Protein AF-A0AA34TGU7-F1 (afdb_monomer_lite)

Organism: Lactococcus lactis subsp. cremoris (NCBI:txid1359)

Radius of gyration: 16.13 Å; chains: 1; bounding box: 35×38×51 Å

Foldseek 3Di:
DDKAAPVDPDDDPNVVVLCVLQPDPDPQKEKEWEMEDCDDDQWDADSNHTYHYDYQPVPQLCSQVVSVVVLLVVLVVCCVVVVFAAKEWEKAADPPLVPVVVVVVVCVVSNYHYHYHCVNVVSVVQVPDPDDPPPVPVVPDPSPDPDHIIGMMIGGDDDPD

pLDDT: mean 70.13, std 19.17, range [27.17, 90.5]

Structure (mmCIF, N/CA/C/O backbone):
data_AF-A0AA34TGU7-F1
#
_entry.id   AF-A0AA34TGU7-F1
#
loop_
_atom_site.group_PDB
_atom_site.id
_atom_site.type_symbol
_atom_site.label_atom_id
_atom_site.label_alt_id
_atom_site.label_comp_id
_atom_site.label_asym_id
_atom_site.label_entity_id
_atom_site.label_seq_id
_atom_site.pdbx_PDB_ins_code
_atom_site.Cartn_x
_atom_site.Cartn_y
_atom_site.Cartn_z
_atom_site.occupancy
_atom_site.B_iso_or_equiv
_atom_site.auth_seq_id
_atom_site.auth_comp_id
_atom_site.auth_asym_id
_atom_site.auth_atom_id
_atom_site.pdbx_PDB_model_num
ATOM 1 N N . MET A 1 1 ? 19.648 8.569 -7.836 1.00 39.81 1 MET A N 1
ATOM 2 C CA . MET A 1 1 ? 18.562 8.729 -6.844 1.00 39.81 1 MET A CA 1
ATOM 3 C C . MET A 1 1 ? 17.217 8.650 -7.557 1.00 39.81 1 MET A C 1
ATOM 5 O O . MET A 1 1 ? 16.652 9.677 -7.905 1.00 39.81 1 MET A O 1
ATOM 9 N N . VAL A 1 2 ? 16.728 7.439 -7.833 1.00 49.81 2 VAL A N 1
ATOM 10 C CA . VAL A 1 2 ? 15.353 7.239 -8.317 1.00 49.81 2 VAL A CA 1
ATOM 11 C C . VAL A 1 2 ? 14.580 6.663 -7.140 1.00 49.81 2 VAL A C 1
ATOM 13 O O . VAL A 1 2 ? 14.991 5.656 -6.566 1.00 49.81 2 VAL A O 1
ATOM 16 N N . GLN A 1 3 ? 13.552 7.386 -6.726 1.00 56.09 3 GLN A N 1
ATOM 17 C CA . GLN A 1 3 ? 12.621 7.012 -5.674 1.00 56.09 3 GLN A CA 1
ATOM 18 C C . GLN A 1 3 ? 11.257 7.106 -6.332 1.00 56.09 3 GLN A C 1
ATOM 20 O O . GLN A 1 3 ? 10.960 8.156 -6.902 1.00 56.09 3 GLN A O 1
ATOM 25 N N . ASN A 1 4 ? 10.497 6.017 -6.292 1.00 65.94 4 ASN A N 1
ATOM 26 C CA . ASN A 1 4 ? 9.155 5.983 -6.863 1.00 65.94 4 ASN A CA 1
ATOM 27 C C . ASN A 1 4 ? 8.153 5.981 -5.708 1.00 65.94 4 ASN A C 1
ATOM 29 O O . ASN A 1 4 ? 8.291 5.173 -4.785 1.00 65.94 4 ASN A O 1
ATOM 33 N N . GLY A 1 5 ? 7.196 6.904 -5.727 1.00 71.94 5 GLY A N 1
ATOM 34 C CA . GLY A 1 5 ? 6.335 7.222 -4.586 1.00 71.94 5 GLY A CA 1
ATOM 35 C C . GLY A 1 5 ? 6.094 8.726 -4.458 1.00 71.94 5 GLY A C 1
ATOM 36 O O . GLY A 1 5 ? 5.955 9.412 -5.467 1.00 71.94 5 GLY A O 1
ATOM 37 N N . ILE A 1 6 ? 6.047 9.236 -3.226 1.00 72.31 6 ILE A N 1
ATOM 38 C CA . ILE A 1 6 ? 5.955 10.677 -2.938 1.00 72.31 6 ILE A CA 1
ATOM 39 C C . ILE A 1 6 ? 7.240 11.145 -2.231 1.00 72.31 6 ILE A C 1
ATOM 41 O O . ILE A 1 6 ? 7.737 10.395 -1.395 1.00 72.31 6 ILE A O 1
ATOM 45 N N . PRO A 1 7 ? 7.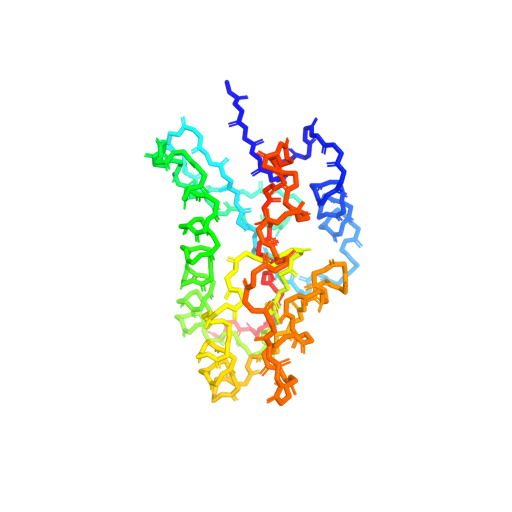824 12.319 -2.543 1.00 77.56 7 PRO A N 1
ATOM 46 C CA . PRO A 1 7 ? 7.348 13.341 -3.478 1.00 77.56 7 PRO A CA 1
ATOM 47 C C . PRO A 1 7 ? 7.344 12.878 -4.940 1.00 77.56 7 PRO A C 1
ATOM 49 O O . PRO A 1 7 ? 8.317 12.274 -5.398 1.00 77.56 7 PRO A O 1
ATOM 52 N N . ALA A 1 8 ? 6.259 13.170 -5.663 1.00 76.19 8 ALA A N 1
ATOM 53 C CA . ALA A 1 8 ? 6.089 12.724 -7.047 1.00 76.19 8 ALA A CA 1
ATOM 54 C C . ALA A 1 8 ? 7.188 13.285 -7.963 1.00 76.19 8 ALA A C 1
ATOM 56 O O . ALA A 1 8 ? 7.391 14.499 -8.044 1.00 76.19 8 ALA A O 1
ATOM 57 N N . LYS A 1 9 ? 7.881 12.397 -8.681 1.00 72.25 9 LYS A N 1
ATOM 58 C CA . LYS A 1 9 ? 8.915 12.769 -9.667 1.00 72.25 9 LYS A CA 1
ATOM 59 C C . LYS A 1 9 ? 8.469 12.465 -11.086 1.00 72.25 9 LYS A C 1
ATOM 61 O O . LYS A 1 9 ? 8.922 13.115 -12.026 1.00 72.25 9 LYS A O 1
ATOM 66 N N . TYR A 1 10 ? 7.565 11.503 -11.223 1.00 61.84 10 TYR A N 1
ATOM 67 C CA . TYR A 1 10 ? 6.985 11.085 -12.482 1.00 61.84 10 TYR A CA 1
ATOM 68 C C . TYR A 1 10 ? 5.454 11.190 -12.390 1.00 61.84 10 TYR A C 1
ATOM 70 O O . TYR A 1 10 ? 4.864 11.193 -11.311 1.00 61.84 10 TYR A O 1
ATOM 78 N N . GLY A 1 11 ? 4.789 11.385 -13.530 1.00 67.31 11 GLY A N 1
ATOM 79 C CA . GLY A 1 11 ? 3.329 11.515 -13.583 1.00 67.31 11 GLY A CA 1
ATOM 80 C C . GLY A 1 11 ? 2.586 10.223 -13.203 1.00 67.31 11 GLY A C 1
ATOM 81 O O . GLY A 1 11 ? 3.181 9.206 -12.853 1.00 67.31 11 GLY A O 1
ATOM 82 N N . GLY A 1 12 ? 1.257 10.230 -13.321 1.00 75.44 12 GLY A N 1
ATOM 83 C CA . GLY A 1 12 ? 0.424 9.046 -13.070 1.00 75.44 12 GLY A CA 1
ATOM 84 C C . GLY A 1 12 ? 0.052 8.881 -11.594 1.00 75.44 12 GLY A C 1
ATOM 85 O O . GLY A 1 12 ? -0.407 9.832 -10.959 1.00 75.44 12 GLY A O 1
ATOM 86 N N . PHE A 1 13 ? 0.222 7.673 -11.044 1.00 75.69 13 PHE A N 1
ATOM 87 C CA . PHE A 1 13 ? -0.197 7.353 -9.672 1.00 75.69 13 PHE A CA 1
ATOM 88 C C . PHE A 1 13 ? 0.556 8.136 -8.593 1.00 75.69 13 PHE A C 1
ATOM 90 O O . PHE A 1 13 ? -0.041 8.457 -7.567 1.00 75.69 13 PHE A O 1
ATOM 97 N N . GLU A 1 14 ? 1.823 8.491 -8.821 1.00 79.06 14 GLU A N 1
ATOM 98 C CA . GLU A 1 14 ? 2.593 9.313 -7.878 1.00 79.06 14 GLU A CA 1
ATOM 99 C C . GLU A 1 14 ? 1.937 10.682 -7.688 1.00 79.06 14 GLU A C 1
ATOM 101 O O . GLU A 1 14 ? 1.704 11.105 -6.562 1.00 79.06 14 GLU A O 1
ATOM 106 N N . THR A 1 15 ? 1.544 11.346 -8.783 1.00 82.44 15 THR A N 1
ATOM 107 C CA . THR A 1 15 ? 0.846 12.640 -8.723 1.00 82.44 15 THR A CA 1
ATOM 108 C C . THR A 1 15 ? -0.522 12.527 -8.055 1.00 82.44 15 THR A C 1
ATOM 110 O O . THR A 1 15 ? -0.937 13.440 -7.342 1.00 82.44 15 THR A O 1
ATOM 113 N N . PHE A 1 16 ? -1.235 11.419 -8.276 1.00 82.62 16 PHE A N 1
ATOM 114 C CA . PHE A 1 16 ? -2.504 11.168 -7.597 1.00 82.62 16 PHE A CA 1
ATOM 115 C C . PHE A 1 16 ? -2.307 11.082 -6.079 1.00 82.62 16 PHE A C 1
ATOM 117 O O . PHE A 1 16 ? -3.006 11.774 -5.342 1.00 82.62 16 PHE A O 1
ATOM 124 N N . VAL A 1 17 ? -1.336 10.290 -5.615 1.00 84.06 17 VAL A N 1
ATOM 125 C CA . VAL A 1 17 ? -1.062 10.146 -4.178 1.00 84.06 17 VAL A CA 1
ATOM 126 C C . VAL A 1 17 ? -0.496 11.425 -3.575 1.00 84.06 17 VAL A C 1
ATOM 128 O O . VAL A 1 17 ? -0.929 11.797 -2.492 1.00 84.06 17 VAL A O 1
ATOM 131 N N . GLU A 1 18 ? 0.374 12.142 -4.286 1.00 85.06 18 GLU A N 1
ATOM 132 C CA . GLU A 1 18 ? 0.885 13.454 -3.872 1.00 85.06 18 GLU A CA 1
ATOM 133 C C . GLU A 1 18 ? -0.259 14.431 -3.589 1.00 85.06 18 GLU A C 1
ATOM 135 O O . GLU A 1 18 ? -0.328 15.026 -2.51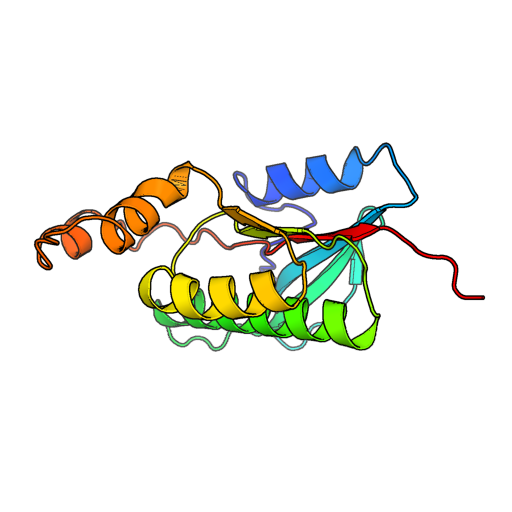7 1.00 85.06 18 GLU A O 1
ATOM 140 N N . LYS A 1 19 ? -1.203 14.566 -4.528 1.00 87.25 19 LYS A N 1
ATOM 141 C CA . LYS A 1 19 ? -2.361 15.450 -4.355 1.00 87.25 19 LYS A CA 1
ATOM 142 C C . LYS A 1 19 ? -3.307 14.944 -3.270 1.00 87.25 19 LYS A C 1
ATOM 144 O O . LYS A 1 19 ? -3.871 15.751 -2.536 1.00 87.25 19 LYS A O 1
ATOM 149 N N . LEU A 1 20 ? -3.492 13.630 -3.163 1.00 84.62 20 LEU A N 1
ATOM 150 C CA . LEU A 1 20 ? -4.370 13.032 -2.163 1.00 84.62 20 LEU A CA 1
ATOM 151 C C . LEU A 1 20 ? -3.865 13.270 -0.734 1.00 84.62 20 LEU A C 1
ATOM 153 O O . LEU A 1 20 ? -4.674 13.554 0.149 1.00 84.62 20 LEU A O 1
ATOM 157 N N . THR A 1 21 ? -2.551 13.180 -0.511 1.00 86.25 21 THR A N 1
ATOM 158 C CA . THR A 1 21 ? -1.940 13.476 0.790 1.00 86.25 21 THR A CA 1
ATOM 159 C C . THR A 1 21 ? -1.868 14.983 1.040 1.00 86.25 21 THR A C 1
ATOM 161 O O . THR A 1 21 ? -2.265 15.432 2.110 1.00 86.25 21 THR A O 1
ATOM 164 N N . ALA A 1 22 ? -1.478 15.791 0.047 1.00 87.00 22 ALA A N 1
ATOM 165 C CA . ALA A 1 22 ? -1.373 17.249 0.187 1.00 87.00 22 ALA A CA 1
ATOM 166 C C . ALA A 1 22 ? -2.717 17.940 0.477 1.00 87.00 22 ALA A C 1
ATOM 168 O O . ALA A 1 22 ? -2.774 18.910 1.230 1.00 87.00 22 ALA A O 1
ATOM 169 N N . HIS A 1 23 ? -3.811 17.450 -0.112 1.00 86.12 23 HIS A N 1
ATOM 170 C CA . HIS A 1 23 ? -5.151 18.018 0.058 1.00 86.12 23 HIS A CA 1
ATOM 171 C C . HIS A 1 23 ? -5.989 17.280 1.111 1.00 86.12 23 HIS A C 1
ATOM 173 O O . HIS A 1 23 ? -7.223 17.320 1.079 1.00 86.12 23 HIS A O 1
ATOM 179 N N . GLN A 1 24 ? -5.344 16.604 2.065 1.00 80.25 24 GLN A N 1
ATOM 180 C CA . GLN A 1 24 ? -6.033 15.965 3.176 1.00 80.25 24 GLN A CA 1
ATOM 181 C C . GLN A 1 24 ? -6.768 17.006 4.040 1.00 80.25 24 GLN A C 1
ATOM 183 O O . GLN A 1 24 ? -6.169 17.744 4.818 1.00 80.25 24 GLN A O 1
ATOM 188 N N . SER A 1 25 ? -8.099 17.024 3.960 1.00 77.69 25 SER A N 1
ATOM 189 C CA . SER A 1 25 ? -8.934 17.928 4.762 1.00 77.69 25 SER A CA 1
ATOM 190 C C . SER A 1 25 ? -9.122 17.448 6.206 1.00 77.69 25 SER A C 1
ATOM 192 O O . SER A 1 25 ? -9.205 18.252 7.133 1.00 77.69 25 SER A O 1
ATOM 194 N N . ASN A 1 26 ? -9.175 16.130 6.419 1.00 79.25 26 ASN A N 1
ATOM 195 C CA . ASN A 1 26 ? -9.427 15.534 7.729 1.00 79.25 26 ASN A CA 1
ATOM 196 C C . ASN A 1 26 ? -8.126 15.087 8.410 1.00 79.25 26 ASN A C 1
ATOM 198 O O . ASN A 1 26 ? -7.616 14.009 8.112 1.00 79.25 26 ASN A O 1
ATOM 202 N N . LYS A 1 27 ? -7.639 15.866 9.383 1.00 78.50 27 LYS A N 1
ATOM 203 C CA . LYS A 1 27 ? -6.400 15.598 10.148 1.00 78.50 27 LYS A CA 1
ATOM 204 C C . LYS A 1 27 ? -6.472 14.400 11.108 1.00 78.50 27 LYS A C 1
ATOM 206 O O . LYS A 1 27 ? -5.457 14.009 11.682 1.00 78.50 27 LYS A O 1
ATOM 211 N N . ASN A 1 28 ? -7.653 13.809 11.294 1.00 78.69 28 ASN A N 1
ATOM 212 C CA . ASN A 1 28 ? -7.813 12.578 12.074 1.00 78.69 28 ASN A CA 1
ATOM 213 C C . ASN A 1 28 ? -7.480 11.329 11.254 1.00 78.69 28 ASN A C 1
ATOM 215 O O . ASN A 1 28 ? -7.423 10.233 11.806 1.00 78.69 28 ASN A O 1
ATOM 219 N N . LEU A 1 29 ? -7.279 11.475 9.945 1.00 78.38 29 LEU A N 1
ATOM 220 C CA . LEU A 1 29 ? -6.798 10.398 9.099 1.00 78.38 29 LEU A CA 1
ATOM 221 C C . LEU A 1 29 ? -5.274 10.390 9.089 1.00 78.38 29 LEU A C 1
ATOM 223 O O . LEU A 1 29 ? -4.630 11.435 9.159 1.00 78.38 29 LEU A O 1
ATOM 227 N N . LYS A 1 30 ? -4.700 9.201 8.972 1.00 84.56 30 LYS A N 1
ATOM 228 C CA . LYS A 1 30 ? -3.278 9.034 8.696 1.00 84.56 30 LYS A CA 1
ATOM 229 C C . LYS A 1 30 ? -3.125 8.195 7.439 1.00 84.56 30 LYS A C 1
ATOM 231 O O . LYS A 1 30 ? -3.800 7.169 7.306 1.00 84.56 30 LYS A O 1
ATOM 236 N N . TYR A 1 31 ? -2.279 8.662 6.526 1.00 86.88 31 TYR A N 1
ATOM 237 C CA . TYR A 1 31 ? -1.905 7.923 5.329 1.00 86.88 31 TYR A CA 1
ATOM 238 C C . TYR A 1 31 ? -0.552 7.254 5.530 1.00 86.88 31 TYR A C 1
ATOM 240 O O . TYR A 1 31 ? 0.386 7.890 6.006 1.00 86.88 31 TYR A O 1
ATOM 248 N N . HIS A 1 32 ? -0.455 5.993 5.124 1.00 88.25 32 HIS A N 1
ATOM 249 C CA . HIS A 1 32 ? 0.812 5.280 4.999 1.00 88.25 32 HIS A CA 1
ATOM 250 C C . HIS A 1 32 ? 1.029 4.935 3.533 1.00 88.25 32 HIS A C 1
ATOM 252 O O . HIS A 1 32 ? 0.140 4.338 2.928 1.00 88.25 32 HIS A O 1
ATOM 258 N N . VAL A 1 33 ? 2.173 5.311 2.967 1.00 89.44 33 VAL A N 1
ATOM 259 C CA . VAL A 1 33 ? 2.454 5.197 1.531 1.00 89.44 33 VAL A CA 1
ATOM 260 C C . VAL A 1 33 ? 3.695 4.344 1.309 1.00 89.44 33 VAL A C 1
ATOM 262 O O . VAL A 1 33 ? 4.787 4.683 1.764 1.00 89.44 33 VAL A O 1
ATOM 265 N N . ALA A 1 34 ? 3.543 3.244 0.574 1.00 89.00 34 ALA A N 1
ATOM 266 C CA . ALA A 1 34 ? 4.688 2.462 0.126 1.00 89.00 34 ALA A CA 1
ATOM 267 C C . ALA A 1 34 ? 5.496 3.255 -0.913 1.00 89.00 34 ALA A C 1
ATOM 269 O O . ALA A 1 34 ? 4.942 3.727 -1.905 1.00 89.00 34 ALA A O 1
ATOM 270 N N . CYS A 1 35 ? 6.810 3.353 -0.720 1.00 87.25 35 CYS A N 1
ATOM 271 C CA . CYS A 1 35 ? 7.746 3.972 -1.659 1.00 87.25 35 CYS A CA 1
ATOM 272 C C . CYS A 1 35 ? 8.831 2.964 -2.055 1.00 87.25 35 CYS A C 1
ATOM 274 O O . CYS A 1 35 ? 9.282 2.167 -1.235 1.00 87.25 35 CYS A O 1
ATOM 276 N N . LEU A 1 36 ? 9.234 2.947 -3.323 1.00 84.31 36 LEU A N 1
ATOM 277 C CA . LEU A 1 36 ? 10.367 2.141 -3.774 1.00 84.31 36 LEU A CA 1
ATOM 278 C C . LEU A 1 36 ? 11.662 2.928 -3.583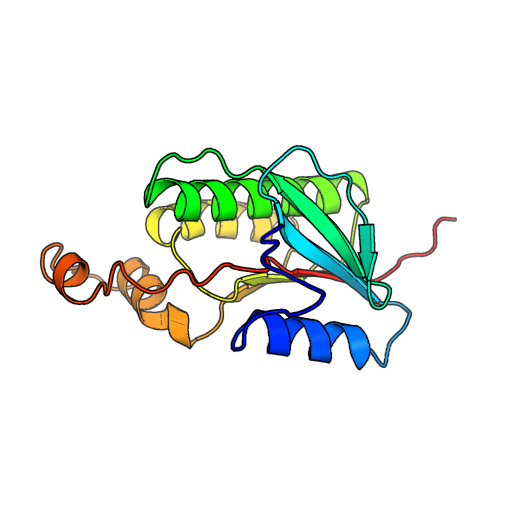 1.00 84.31 36 LEU A C 1
ATOM 280 O O . LEU A 1 36 ? 11.800 4.034 -4.114 1.00 84.31 36 LEU A O 1
ATOM 284 N N . SER A 1 37 ? 12.642 2.311 -2.927 1.00 81.88 37 SER A N 1
ATOM 285 C CA . SER A 1 37 ? 13.988 2.859 -2.782 1.00 81.88 37 SER A CA 1
ATOM 286 C C . SER A 1 37 ? 15.039 2.001 -3.494 1.00 81.88 37 SER A C 1
ATOM 288 O O . SER A 1 37 ? 15.083 0.773 -3.371 1.00 81.88 37 SER A O 1
ATOM 290 N N . ASN A 1 38 ? 15.962 2.657 -4.201 1.00 72.56 38 ASN A N 1
ATOM 291 C CA . ASN A 1 38 ? 17.158 2.021 -4.771 1.00 72.56 38 ASN A CA 1
ATOM 292 C C . ASN A 1 38 ? 18.291 1.937 -3.729 1.00 72.56 38 ASN A C 1
ATOM 294 O O . ASN A 1 38 ? 19.386 2.450 -3.949 1.00 72.56 38 ASN A O 1
ATOM 298 N N . GLY A 1 39 ? 18.000 1.347 -2.568 1.00 70.44 39 GLY A N 1
ATOM 299 C CA . GLY A 1 39 ? 18.939 1.204 -1.455 1.00 70.44 39 GLY A CA 1
ATOM 300 C C . GLY A 1 39 ? 18.242 1.133 -0.099 1.00 70.44 39 GLY A C 1
ATOM 301 O O . GLY A 1 39 ? 17.010 1.127 -0.021 1.00 70.44 39 GLY A O 1
ATOM 302 N N . ILE A 1 40 ? 19.043 1.093 0.966 1.00 66.62 40 ILE A N 1
ATOM 303 C CA . ILE A 1 40 ? 18.558 1.211 2.343 1.00 66.62 40 ILE A CA 1
ATOM 304 C C . ILE A 1 40 ? 18.254 2.693 2.572 1.00 66.62 40 ILE A C 1
ATOM 306 O O . ILE A 1 40 ? 19.164 3.500 2.733 1.00 66.62 40 ILE A O 1
ATOM 310 N N . GLN A 1 41 ? 16.976 3.053 2.490 1.00 74.31 41 GLN A N 1
ATOM 311 C CA . GLN A 1 41 ? 16.482 4.372 2.870 1.00 74.31 41 GLN A CA 1
ATOM 312 C C . GLN A 1 41 ? 15.546 4.195 4.053 1.00 74.31 41 GLN A C 1
ATOM 314 O O . GLN A 1 41 ? 14.727 3.275 4.061 1.00 74.31 41 GLN A O 1
ATOM 319 N N . GLU A 1 42 ? 15.682 5.070 5.040 1.00 80.81 42 GLU A N 1
ATOM 320 C CA . GLU A 1 42 ? 14.787 5.088 6.189 1.00 80.81 42 GLU A CA 1
ATOM 321 C C . GLU A 1 42 ? 13.390 5.555 5.780 1.00 80.81 42 GLU A C 1
ATOM 323 O O . GLU A 1 42 ? 13.204 6.213 4.752 1.00 80.81 42 GLU A O 1
ATOM 328 N N . ASN A 1 43 ? 12.394 5.187 6.580 1.00 87.12 43 ASN A N 1
ATOM 329 C CA . ASN A 1 43 ? 11.045 5.713 6.427 1.00 87.12 43 ASN A CA 1
ATOM 330 C C . ASN A 1 43 ? 11.061 7.226 6.676 1.00 87.12 43 ASN A C 1
ATOM 332 O O . ASN A 1 43 ? 11.821 7.718 7.506 1.00 87.12 43 ASN A O 1
ATOM 336 N N . PHE A 1 44 ? 10.213 7.965 5.971 1.00 89.25 44 PHE A N 1
ATOM 337 C CA . PHE A 1 44 ? 10.159 9.423 6.060 1.00 89.25 44 PHE A CA 1
ATOM 338 C C . PHE A 1 44 ? 8.713 9.906 6.129 1.00 89.25 44 PHE A C 1
ATOM 340 O O . PHE A 1 44 ? 7.777 9.152 5.867 1.00 89.25 44 PHE A O 1
ATOM 347 N N . ASN A 1 45 ? 8.528 11.172 6.490 1.00 89.69 45 ASN A N 1
ATOM 348 C CA . ASN A 1 45 ? 7.221 11.811 6.477 1.00 89.69 45 ASN A CA 1
ATOM 349 C C . ASN A 1 45 ? 7.143 12.823 5.328 1.00 89.69 45 ASN A C 1
ATOM 351 O O . ASN A 1 45 ? 8.086 13.585 5.114 1.00 89.69 45 ASN A O 1
ATOM 355 N N . HIS A 1 46 ? 6.031 12.815 4.593 1.00 88.12 46 HIS A N 1
ATOM 356 C CA . HIS A 1 46 ? 5.747 13.772 3.522 1.00 88.12 46 HIS A CA 1
ATOM 357 C C . HIS A 1 46 ? 4.244 14.048 3.459 1.00 88.12 46 HIS A C 1
ATOM 359 O O . HIS A 1 46 ? 3.458 13.104 3.454 1.00 88.12 46 HIS A O 1
ATOM 365 N N . ASN A 1 47 ? 3.833 15.320 3.424 1.00 87.75 47 ASN A N 1
ATOM 366 C CA . ASN A 1 47 ? 2.421 15.740 3.487 1.00 87.75 47 ASN A CA 1
ATOM 367 C C . ASN A 1 47 ? 1.639 15.085 4.648 1.00 87.75 47 ASN A C 1
ATOM 369 O O . ASN A 1 47 ? 0.538 14.576 4.449 1.00 87.75 47 ASN A O 1
ATOM 373 N N . ASP A 1 48 ? 2.242 15.014 5.841 1.00 85.75 48 ASP A N 1
ATOM 374 C CA . ASP A 1 48 ? 1.710 14.306 7.016 1.00 85.75 48 ASP A CA 1
ATOM 375 C C . ASP A 1 48 ? 1.461 12.794 6.813 1.00 85.75 48 ASP A C 1
ATOM 377 O O . ASP A 1 48 ? 0.974 12.119 7.726 1.00 85.75 48 ASP A O 1
ATOM 381 N N . ALA A 1 49 ? 1.869 12.215 5.682 1.00 86.69 49 ALA A N 1
ATOM 382 C CA . ALA A 1 49 ? 1.817 10.786 5.403 1.00 86.69 49 ALA A CA 1
ATOM 383 C C . ALA A 1 49 ? 3.128 10.091 5.792 1.00 86.69 49 ALA A C 1
ATOM 385 O O . ALA A 1 49 ? 4.222 10.610 5.560 1.00 86.69 49 ALA A O 1
ATOM 386 N N . ASP A 1 50 ? 3.019 8.890 6.357 1.00 89.00 50 ASP A N 1
ATOM 387 C CA . ASP A 1 50 ? 4.176 8.062 6.690 1.00 89.00 50 ASP A CA 1
ATOM 388 C C . ASP A 1 50 ? 4.565 7.227 5.473 1.00 89.00 50 ASP A C 1
ATOM 390 O O . ASP A 1 50 ? 3.855 6.315 5.046 1.00 89.00 50 ASP A O 1
ATOM 394 N N . CYS A 1 51 ? 5.706 7.558 4.891 1.00 89.00 51 CYS A N 1
ATOM 395 C CA . CYS A 1 51 ? 6.214 6.919 3.696 1.00 89.00 51 CYS A CA 1
ATOM 396 C C . 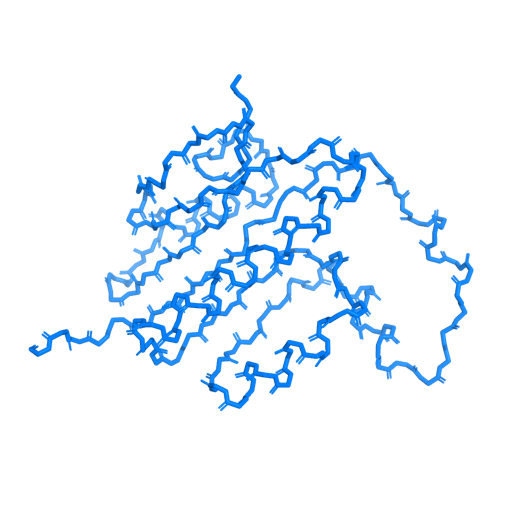CYS A 1 51 ? 7.222 5.846 4.092 1.00 89.00 51 CYS A C 1
ATOM 398 O O . CYS A 1 51 ? 8.300 6.149 4.610 1.00 89.00 51 CYS A O 1
ATOM 400 N N . PHE A 1 52 ? 6.871 4.583 3.857 1.00 88.75 52 PHE A N 1
ATOM 401 C CA . PHE A 1 52 ? 7.743 3.460 4.174 1.00 88.75 52 PHE A CA 1
ATOM 402 C C . PHE A 1 52 ? 8.442 2.948 2.920 1.00 88.75 52 PHE A C 1
ATOM 404 O O . PHE A 1 52 ? 7.817 2.711 1.883 1.00 88.75 52 PHE A O 1
ATOM 411 N N . ASN A 1 53 ? 9.759 2.791 3.016 1.00 88.62 53 ASN A N 1
ATOM 412 C CA . ASN A 1 53 ? 10.594 2.436 1.879 1.00 88.62 53 ASN A CA 1
ATOM 413 C C . ASN A 1 53 ? 10.759 0.916 1.765 1.00 88.62 53 ASN A C 1
ATOM 415 O O . ASN A 1 53 ? 11.116 0.227 2.719 1.00 88.62 53 ASN A O 1
ATOM 419 N N . ILE A 1 54 ? 10.533 0.390 0.564 1.00 87.50 54 ILE A N 1
ATOM 420 C CA . ILE A 1 54 ? 10.767 -1.010 0.215 1.00 87.50 54 ILE A CA 1
ATOM 421 C C . ILE A 1 54 ? 11.941 -1.057 -0.750 1.00 87.50 54 ILE A C 1
ATOM 423 O O . ILE A 1 54 ? 11.920 -0.438 -1.818 1.00 87.50 54 ILE A O 1
ATOM 427 N N . SER A 1 55 ? 12.958 -1.826 -0.373 1.00 84.94 55 SER A N 1
ATOM 428 C CA . SER A 1 55 ? 14.168 -1.968 -1.166 1.00 84.94 55 SER A CA 1
ATOM 429 C C . SER A 1 55 ? 13.901 -2.699 -2.480 1.00 84.94 55 SER A C 1
ATOM 431 O O . SER A 1 55 ? 13.278 -3.765 -2.527 1.00 84.94 55 SER A O 1
ATOM 433 N N . ASN A 1 56 ? 14.423 -2.128 -3.562 1.00 81.50 56 ASN A N 1
ATOM 434 C CA . ASN A 1 56 ? 14.489 -2.788 -4.854 1.00 81.50 56 ASN A CA 1
ATOM 435 C C . ASN A 1 56 ? 15.476 -3.967 -4.790 1.00 81.50 56 ASN A C 1
ATOM 437 O O . ASN A 1 56 ? 16.644 -3.787 -4.446 1.00 81.50 56 ASN A O 1
ATOM 441 N N . LYS A 1 57 ? 15.015 -5.173 -5.138 1.00 78.81 57 LYS A N 1
ATOM 442 C CA . LYS A 1 57 ? 15.843 -6.388 -5.145 1.00 78.81 57 LYS A CA 1
ATOM 443 C C . LYS A 1 57 ? 16.514 -6.683 -6.491 1.00 78.81 57 LYS A C 1
ATOM 445 O O . LYS A 1 57 ? 17.179 -7.705 -6.608 1.00 78.81 57 LYS A O 1
ATOM 450 N N . ASN A 1 58 ? 16.345 -5.827 -7.503 1.00 73.19 58 ASN A N 1
ATOM 451 C CA . ASN A 1 58 ? 16.920 -5.973 -8.849 1.00 73.19 58 ASN A CA 1
ATOM 452 C C . ASN A 1 58 ? 16.628 -7.329 -9.530 1.00 73.19 58 ASN A C 1
ATOM 454 O O . ASN A 1 58 ? 17.379 -7.774 -10.392 1.00 73.19 58 ASN A O 1
ATOM 458 N N . ILE A 1 59 ? 15.507 -7.980 -9.198 1.00 78.38 59 ILE A N 1
ATOM 459 C CA . ILE A 1 59 ? 15.098 -9.292 -9.750 1.00 78.38 59 ILE A CA 1
ATOM 460 C C . ILE A 1 59 ? 14.338 -9.122 -11.087 1.00 78.38 59 ILE A C 1
ATOM 462 O O . ILE A 1 59 ? 13.416 -9.870 -11.410 1.00 78.38 59 ILE A O 1
ATOM 466 N N . GLY A 1 60 ? 14.658 -8.076 -11.853 1.00 77.00 60 GLY A N 1
ATOM 467 C CA . GLY A 1 60 ? 13.964 -7.750 -13.101 1.00 77.00 60 GLY A CA 1
ATOM 468 C C . GLY A 1 60 ? 12.446 -7.544 -12.916 1.00 77.00 60 GLY A C 1
ATOM 469 O O . GLY A 1 60 ? 12.029 -6.965 -11.907 1.00 77.00 60 GLY A O 1
ATOM 470 N N . PRO A 1 61 ? 11.599 -8.030 -13.848 1.00 70.94 61 PRO A N 1
ATOM 471 C CA . PRO A 1 61 ? 10.142 -7.855 -13.787 1.00 70.94 61 PRO A CA 1
ATOM 472 C C . PRO A 1 61 ? 9.491 -8.391 -12.503 1.00 70.94 61 PRO A C 1
ATOM 474 O O . PRO A 1 61 ? 8.474 -7.864 -12.058 1.00 70.94 61 PRO A O 1
ATOM 477 N N . ALA A 1 62 ? 10.087 -9.397 -11.853 1.00 79.31 62 ALA A N 1
ATOM 478 C CA . ALA A 1 62 ? 9.561 -9.969 -10.613 1.00 79.31 62 ALA A CA 1
ATOM 479 C C . ALA A 1 62 ? 9.647 -9.005 -9.415 1.00 79.31 62 ALA A C 1
ATOM 481 O O . ALA A 1 62 ? 8.906 -9.165 -8.443 1.00 79.31 62 ALA A O 1
ATOM 482 N N . ASN A 1 63 ? 10.506 -7.978 -9.478 1.00 81.81 63 ASN A N 1
ATOM 483 C CA . ASN A 1 63 ? 10.622 -6.977 -8.417 1.00 81.81 63 ASN A CA 1
ATOM 484 C C . ASN A 1 63 ? 9.306 -6.213 -8.198 1.00 81.81 63 ASN A C 1
ATOM 486 O O . ASN A 1 63 ? 8.966 -5.882 -7.068 1.00 81.81 63 ASN A O 1
ATOM 490 N N . ALA A 1 64 ? 8.543 -5.995 -9.269 1.00 77.69 64 ALA A N 1
ATOM 491 C CA . ALA A 1 64 ? 7.227 -5.372 -9.230 1.00 77.69 64 ALA A CA 1
ATOM 492 C C . ALA A 1 64 ? 6.225 -6.171 -8.371 1.00 77.69 64 ALA A C 1
ATOM 494 O O . ALA A 1 64 ? 5.550 -5.610 -7.512 1.00 77.69 64 ALA A O 1
ATOM 495 N N . ILE A 1 65 ? 6.188 -7.494 -8.555 1.00 81.69 65 ILE A N 1
ATOM 496 C CA . ILE A 1 65 ? 5.327 -8.411 -7.791 1.00 81.69 65 ILE A CA 1
ATOM 497 C C . ILE A 1 65 ? 5.806 -8.510 -6.337 1.00 81.69 65 ILE A C 1
ATOM 499 O O . ILE A 1 65 ? 5.004 -8.459 -5.405 1.00 81.69 65 ILE A O 1
ATOM 503 N N . TYR A 1 66 ? 7.123 -8.634 -6.132 1.00 85.38 66 TYR A N 1
ATOM 504 C CA . TYR A 1 66 ? 7.722 -8.654 -4.795 1.00 85.38 66 TYR A CA 1
ATOM 505 C C . TYR A 1 66 ? 7.358 -7.399 -4.003 1.00 85.38 66 TYR A C 1
ATOM 507 O O . TYR A 1 66 ? 6.949 -7.501 -2.848 1.00 85.38 66 TYR A O 1
ATOM 515 N N . TYR A 1 67 ? 7.492 -6.235 -4.633 1.00 84.94 67 TYR A N 1
ATOM 516 C CA . TYR A 1 67 ? 7.194 -4.952 -4.027 1.00 84.94 67 TYR A CA 1
ATOM 517 C C . TYR A 1 67 ? 5.730 -4.872 -3.574 1.00 84.94 67 TYR A C 1
ATOM 519 O O . TYR A 1 67 ? 5.482 -4.510 -2.428 1.00 84.94 67 TYR A O 1
ATOM 527 N N . ASP A 1 68 ? 4.775 -5.310 -4.401 1.00 82.88 68 ASP A N 1
ATOM 528 C CA . ASP A 1 68 ? 3.351 -5.312 -4.033 1.00 82.88 68 ASP A CA 1
ATOM 529 C C . ASP A 1 68 ? 3.065 -6.217 -2.831 1.00 82.88 68 ASP A C 1
ATOM 531 O O . ASP A 1 68 ? 2.352 -5.832 -1.903 1.00 82.88 68 ASP A O 1
ATOM 535 N N . LEU A 1 69 ? 3.654 -7.417 -2.808 1.00 86.06 69 LEU A N 1
ATOM 536 C CA . LEU A 1 69 ? 3.509 -8.343 -1.684 1.00 86.06 69 LEU A CA 1
ATOM 537 C C . LEU A 1 69 ? 4.177 -7.812 -0.411 1.00 86.06 69 LEU A C 1
ATOM 539 O O . LEU A 1 69 ? 3.631 -7.978 0.680 1.00 86.06 69 LEU A O 1
ATOM 543 N N . ALA A 1 70 ? 5.353 -7.196 -0.532 1.00 88.62 70 ALA A N 1
ATOM 544 C CA . ALA A 1 70 ? 6.067 -6.594 0.587 1.00 88.62 70 ALA A CA 1
ATOM 545 C C . ALA A 1 70 ? 5.284 -5.408 1.163 1.00 88.62 70 ALA A C 1
ATOM 547 O O . ALA A 1 70 ? 5.114 -5.331 2.379 1.00 88.62 70 ALA A O 1
ATOM 548 N N . ALA A 1 71 ? 4.741 -4.550 0.296 1.00 88.38 71 ALA A N 1
ATOM 549 C CA . ALA A 1 71 ? 3.937 -3.399 0.682 1.00 88.38 71 ALA A CA 1
ATOM 550 C C . ALA A 1 71 ? 2.675 -3.842 1.417 1.00 88.38 71 ALA A C 1
ATOM 552 O O . ALA A 1 71 ? 2.413 -3.393 2.528 1.00 88.38 71 ALA A O 1
ATOM 553 N N . LEU A 1 72 ? 1.950 -4.810 0.851 1.00 87.38 72 LEU A N 1
ATOM 554 C CA . LEU A 1 72 ? 0.739 -5.355 1.453 1.00 87.38 72 LEU A CA 1
ATOM 555 C C . LEU A 1 72 ? 0.997 -5.990 2.823 1.00 87.38 72 LEU A C 1
ATOM 557 O O . LEU A 1 72 ? 0.234 -5.774 3.763 1.00 87.38 72 LEU A O 1
ATOM 561 N N . LYS A 1 73 ? 2.073 -6.778 2.944 1.00 89.69 73 LYS A N 1
ATOM 562 C CA . LYS A 1 73 ? 2.463 -7.410 4.211 1.00 89.69 73 LYS A CA 1
ATOM 563 C C . LYS A 1 73 ? 2.828 -6.373 5.266 1.00 89.69 73 LYS A C 1
ATOM 565 O O . LYS A 1 73 ? 2.391 -6.517 6.404 1.00 89.69 73 LYS A O 1
ATOM 570 N N . TYR A 1 74 ? 3.597 -5.351 4.892 1.00 89.50 74 TYR A N 1
ATOM 571 C CA . TYR A 1 74 ? 3.953 -4.262 5.797 1.00 89.50 74 TYR A CA 1
ATOM 572 C C . TYR A 1 74 ? 2.701 -3.515 6.268 1.00 89.50 74 TYR A C 1
ATOM 574 O O . TYR A 1 74 ? 2.481 -3.397 7.466 1.00 89.50 74 TYR A O 1
ATOM 582 N N . SER A 1 75 ? 1.819 -3.125 5.345 1.00 89.00 75 SER A N 1
ATOM 583 C CA . SER A 1 75 ? 0.552 -2.462 5.665 1.00 89.00 75 SER A CA 1
ATOM 584 C C . SER A 1 75 ? -0.332 -3.280 6.607 1.00 89.00 75 SER A C 1
ATOM 586 O O . SER A 1 75 ? -0.864 -2.742 7.572 1.00 89.00 75 SER A O 1
ATOM 588 N N . LEU A 1 76 ? -0.485 -4.584 6.358 1.00 88.88 76 LEU A N 1
ATOM 589 C CA . LEU A 1 76 ? -1.254 -5.469 7.236 1.00 88.88 76 LEU A CA 1
ATOM 590 C C . LEU A 1 76 ? -0.649 -5.554 8.637 1.00 88.88 76 LEU A C 1
ATOM 592 O O . LEU A 1 76 ? -1.385 -5.496 9.620 1.00 88.88 76 LEU A O 1
ATOM 596 N N . LYS A 1 77 ? 0.678 -5.679 8.724 1.00 90.50 77 LYS A N 1
ATOM 597 C CA . LYS A 1 77 ? 1.398 -5.699 9.996 1.00 90.50 77 LYS A CA 1
ATOM 598 C C . LYS A 1 77 ? 1.170 -4.396 10.767 1.00 90.50 77 LYS A C 1
ATOM 600 O O . LYS A 1 77 ? 0.759 -4.453 11.920 1.00 90.50 77 LYS A O 1
ATOM 605 N N . GLU A 1 78 ? 1.334 -3.256 10.102 1.00 88.06 78 GLU A N 1
ATOM 606 C CA . GLU A 1 78 ? 1.160 -1.926 10.692 1.00 88.06 78 GLU A CA 1
ATOM 607 C C . GLU A 1 78 ? -0.260 -1.725 11.246 1.00 88.06 78 GLU A C 1
ATOM 609 O O . GLU A 1 78 ? -0.432 -1.218 12.353 1.00 88.06 78 GLU A O 1
ATOM 614 N N . ILE A 1 79 ? -1.283 -2.178 10.510 1.00 87.25 79 ILE A N 1
ATOM 615 C CA . ILE A 1 79 ? -2.688 -2.113 10.944 1.00 87.25 79 ILE A CA 1
ATOM 616 C C . ILE A 1 79 ? -2.932 -2.951 12.196 1.00 87.25 79 ILE A C 1
ATOM 618 O O . ILE A 1 79 ? -3.611 -2.493 13.116 1.00 87.25 79 ILE A O 1
ATOM 622 N N . VAL A 1 80 ? -2.394 -4.170 12.231 1.00 88.75 80 VAL A N 1
ATOM 623 C CA . VAL A 1 80 ? -2.590 -5.094 13.353 1.00 88.75 80 VAL A CA 1
ATOM 624 C C . VAL A 1 80 ? -1.842 -4.614 14.597 1.00 88.75 80 VAL A C 1
ATOM 626 O O . VAL A 1 80 ? -2.418 -4.611 15.683 1.00 88.75 80 VAL A O 1
ATOM 629 N N . GLU A 1 81 ? -0.588 -4.179 14.455 1.00 90.00 81 GLU A N 1
ATOM 630 C CA . GLU A 1 81 ? 0.250 -3.737 15.577 1.00 90.00 81 GLU A CA 1
ATOM 631 C C . GLU A 1 81 ? -0.264 -2.436 16.203 1.00 90.00 81 GLU A C 1
ATOM 633 O O . GLU A 1 81 ? -0.352 -2.338 17.427 1.00 90.00 81 GLU A O 1
ATOM 638 N N . ASN A 1 82 ? -0.689 -1.472 15.381 1.00 86.25 82 ASN A N 1
ATOM 639 C CA . ASN A 1 82 ? -1.241 -0.204 15.865 1.00 86.25 82 ASN A CA 1
ATOM 640 C C . ASN A 1 82 ? -2.749 -0.253 16.156 1.00 86.25 82 ASN A C 1
ATOM 642 O O . ASN A 1 82 ? -3.307 0.745 16.612 1.00 86.25 82 ASN A O 1
ATOM 646 N N . ARG A 1 83 ? -3.408 -1.395 15.908 1.00 86.44 83 ARG A N 1
ATOM 647 C CA . ARG A 1 83 ? -4.852 -1.609 16.109 1.00 86.44 83 ARG A CA 1
ATOM 648 C C . ARG A 1 83 ? -5.711 -0.544 15.423 1.00 86.44 83 ARG A C 1
ATOM 650 O O . ARG A 1 83 ? -6.616 0.027 16.028 1.00 86.44 83 ARG A O 1
ATOM 657 N N . TYR A 1 84 ? -5.423 -0.261 14.156 1.00 83.12 84 TYR A N 1
ATOM 658 C CA . TYR A 1 84 ? -6.216 0.703 13.400 1.00 83.12 84 TYR A CA 1
ATOM 659 C C . TYR A 1 84 ? -7.610 0.150 13.096 1.00 83.12 84 TYR A C 1
ATOM 661 O O . TYR A 1 84 ? -7.761 -0.845 12.386 1.00 83.12 84 TYR A O 1
ATOM 669 N N . GLU A 1 85 ? -8.637 0.834 13.592 1.00 79.56 85 GLU A N 1
ATOM 670 C CA . GLU A 1 85 ? -10.028 0.523 13.274 1.00 79.56 85 GLU A CA 1
ATOM 671 C C . GLU A 1 85 ? -10.448 1.168 11.948 1.00 79.56 85 GLU A C 1
ATOM 673 O O . GLU A 1 85 ? -10.049 2.288 11.615 1.00 79.56 85 GLU A O 1
ATOM 678 N N . GLY A 1 86 ? -11.256 0.447 11.167 1.00 79.69 86 GLY A N 1
ATOM 679 C CA . GLY A 1 86 ? -11.774 0.945 9.889 1.00 79.69 86 GLY A CA 1
ATOM 680 C C . GLY A 1 86 ? -10.690 1.230 8.844 1.00 79.69 86 GLY A C 1
ATOM 681 O O . GLY A 1 86 ? -10.878 2.102 7.994 1.00 79.69 86 GLY A O 1
ATOM 682 N N . ALA A 1 87 ? -9.552 0.529 8.909 1.00 85.19 87 ALA A N 1
ATOM 683 C CA . ALA A 1 87 ? -8.458 0.720 7.967 1.00 85.19 87 ALA A CA 1
ATOM 684 C C . ALA A 1 87 ? -8.893 0.398 6.526 1.00 85.19 87 ALA A C 1
ATOM 686 O O . ALA A 1 87 ? -9.563 -0.607 6.261 1.00 85.19 87 ALA A O 1
ATOM 687 N N . ILE A 1 88 ? -8.478 1.246 5.584 1.00 84.12 88 ILE A N 1
ATOM 688 C CA . ILE A 1 88 ? -8.704 1.053 4.150 1.00 84.12 88 ILE A CA 1
ATOM 689 C C . ILE A 1 88 ? -7.351 0.876 3.476 1.00 84.12 88 ILE A C 1
ATOM 691 O O . ILE A 1 88 ? -6.504 1.761 3.560 1.00 84.12 88 ILE A O 1
ATOM 695 N N . ILE A 1 89 ? -7.166 -0.248 2.789 1.00 85.75 89 ILE A N 1
ATOM 696 C CA . ILE A 1 89 ? -6.010 -0.490 1.928 1.00 85.75 89 ILE A CA 1
ATOM 697 C C . ILE A 1 89 ? -6.428 -0.186 0.494 1.00 85.75 89 ILE A C 1
ATOM 699 O O . ILE A 1 89 ? -7.338 -0.828 -0.034 1.00 85.75 89 ILE A O 1
ATOM 703 N N . TYR A 1 90 ? -5.756 0.775 -0.136 1.00 83.75 90 TYR A N 1
ATOM 704 C CA . TYR A 1 90 ? -5.978 1.148 -1.527 1.00 83.75 90 TYR A CA 1
ATOM 705 C C . TYR A 1 90 ? -4.806 0.706 -2.408 1.00 83.75 90 TYR A C 1
ATOM 707 O O . TYR A 1 90 ? -3.661 1.084 -2.161 1.00 83.75 90 TYR A O 1
ATOM 715 N N . ILE A 1 91 ? -5.098 -0.112 -3.423 1.00 81.88 91 ILE A N 1
ATOM 716 C CA . ILE A 1 91 ? -4.128 -0.657 -4.382 1.00 81.88 91 ILE A CA 1
ATOM 717 C C . ILE A 1 91 ? -4.385 -0.035 -5.762 1.00 81.88 91 ILE A C 1
ATOM 719 O O . ILE A 1 91 ? -5.439 -0.258 -6.357 1.00 81.88 91 ILE A O 1
ATOM 723 N N . LEU A 1 92 ? -3.421 0.729 -6.286 1.00 75.69 92 LEU A N 1
ATOM 724 C CA . LEU A 1 92 ? -3.602 1.515 -7.519 1.00 75.69 92 LEU A CA 1
ATOM 725 C C . LEU A 1 92 ? -3.402 0.752 -8.840 1.00 75.69 92 LEU A C 1
ATOM 727 O O . LEU A 1 92 ? -3.948 1.153 -9.862 1.00 75.69 92 LEU A O 1
ATOM 731 N N . ALA A 1 93 ? -2.686 -0.367 -8.836 1.00 71.56 93 ALA A N 1
ATOM 732 C CA . ALA A 1 93 ? -2.731 -1.358 -9.907 1.00 71.56 93 ALA A CA 1
ATOM 733 C C . ALA A 1 93 ? -2.493 -2.739 -9.308 1.00 71.56 93 ALA A C 1
ATOM 735 O O . ALA A 1 93 ? -1.878 -2.881 -8.255 1.00 71.56 93 ALA A O 1
ATOM 736 N N . CYS A 1 94 ? -3.016 -3.773 -9.950 1.00 66.06 94 CYS A N 1
ATOM 737 C CA . CYS A 1 94 ? -2.914 -5.128 -9.435 1.00 66.06 94 CYS A CA 1
ATOM 738 C C . CYS A 1 94 ? -1.940 -5.922 -10.304 1.00 66.06 94 CYS A C 1
ATOM 740 O O . CYS A 1 94 ? -2.208 -6.138 -11.479 1.00 66.06 94 CYS A O 1
ATOM 742 N N . ARG A 1 95 ? -0.799 -6.326 -9.732 1.00 73.69 95 ARG A N 1
ATOM 743 C CA . ARG A 1 95 ? 0.103 -7.344 -10.316 1.00 73.69 95 ARG A CA 1
ATOM 744 C C . ARG A 1 95 ? 0.089 -8.646 -9.512 1.00 73.69 95 ARG A C 1
ATOM 746 O O . ARG A 1 95 ? 0.812 -9.590 -9.814 1.00 73.69 95 ARG A O 1
ATOM 753 N N . ILE A 1 96 ? -0.703 -8.667 -8.440 1.00 70.19 96 ILE A N 1
ATOM 754 C CA . ILE A 1 96 ? -0.850 -9.774 -7.492 1.00 70.19 96 ILE A CA 1
ATOM 755 C C . ILE A 1 96 ? -2.244 -10.407 -7.581 1.00 70.19 96 ILE A C 1
ATOM 757 O O . ILE A 1 96 ? -2.674 -11.043 -6.617 1.00 70.19 96 ILE A O 1
ATOM 761 N N . GLY A 1 97 ? -2.964 -10.259 -8.701 1.00 66.94 97 GLY A N 1
ATOM 762 C CA . GLY A 1 97 ? -4.306 -10.813 -8.902 1.00 66.94 97 GLY A CA 1
ATOM 763 C C . GLY A 1 97 ? -4.448 -12.285 -8.506 1.00 66.94 97 GLY A C 1
ATOM 764 O O . GLY A 1 97 ? -5.376 -12.602 -7.757 1.00 66.94 97 GLY A O 1
ATOM 765 N N . PRO A 1 98 ? -3.500 -13.179 -8.854 1.00 69.56 98 PRO A N 1
ATOM 766 C CA . PRO A 1 98 ? -3.544 -14.576 -8.413 1.00 69.56 98 PRO A CA 1
ATOM 767 C C . PRO A 1 98 ? -3.539 -14.761 -6.883 1.00 69.56 98 PRO A C 1
ATOM 769 O O . PRO A 1 98 ? -4.067 -15.746 -6.371 1.00 69.56 98 PRO A O 1
ATOM 772 N N . PHE A 1 99 ? -2.977 -13.810 -6.130 1.00 72.38 99 PHE A N 1
ATOM 773 C CA . PHE A 1 99 ? -2.824 -13.874 -4.673 1.00 72.38 99 PHE A CA 1
ATOM 774 C C . PHE A 1 99 ? -3.845 -13.017 -3.910 1.00 72.38 99 PHE A C 1
ATOM 776 O O . PHE A 1 99 ? -4.055 -13.227 -2.710 1.00 72.38 99 PHE A O 1
ATOM 783 N N . ILE A 1 100 ? -4.521 -12.070 -4.571 1.00 75.31 100 ILE A N 1
ATOM 784 C CA . ILE A 1 100 ? -5.376 -11.084 -3.895 1.00 75.31 100 ILE A CA 1
ATOM 785 C C . ILE A 1 100 ? -6.573 -11.725 -3.188 1.00 75.31 100 ILE A C 1
ATOM 787 O O . ILE A 1 100 ? -6.978 -11.271 -2.120 1.00 75.31 100 ILE A O 1
ATOM 791 N N . GLY A 1 101 ? -7.109 -12.828 -3.723 1.00 74.62 101 GLY A N 1
ATOM 792 C CA . GLY A 1 101 ? -8.230 -13.550 -3.117 1.00 74.62 101 GLY A CA 1
ATOM 793 C C . GLY A 1 101 ? -7.905 -14.104 -1.726 1.00 74.62 101 GLY A C 1
ATOM 794 O O . GLY A 1 101 ? -8.751 -14.068 -0.828 1.00 74.62 101 GLY A O 1
ATOM 795 N N . HIS A 1 102 ? -6.668 -14.564 -1.520 1.00 81.81 102 HIS A N 1
ATOM 796 C CA . HIS A 1 102 ? -6.193 -15.030 -0.219 1.00 81.81 102 HIS A CA 1
ATOM 797 C C . HIS A 1 102 ? -6.120 -13.873 0.788 1.00 81.81 102 HIS A C 1
ATOM 799 O O . HIS A 1 102 ? -6.686 -13.968 1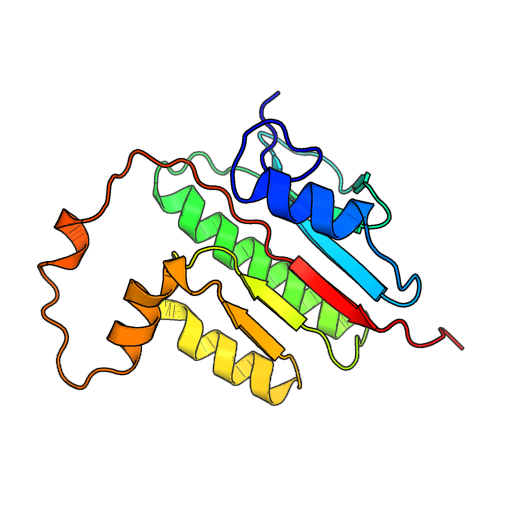.880 1.00 81.81 102 HIS A O 1
ATOM 805 N N . TYR A 1 103 ? -5.511 -12.751 0.397 1.00 82.38 103 TYR A N 1
ATOM 806 C CA . TYR A 1 103 ? -5.397 -11.563 1.247 1.00 82.38 103 TYR A CA 1
ATOM 807 C C . TYR A 1 103 ? -6.746 -10.906 1.539 1.00 82.38 103 TYR A C 1
ATOM 809 O O . TYR A 1 103 ? -7.004 -10.531 2.678 1.00 82.38 103 TYR A O 1
ATOM 817 N N . LYS A 1 104 ? -7.662 -10.862 0.567 1.00 82.50 104 LYS A N 1
ATOM 818 C CA . LYS A 1 104 ? -9.024 -10.342 0.746 1.00 82.50 104 LYS A CA 1
ATOM 819 C C . LYS A 1 104 ? -9.782 -11.094 1.840 1.00 82.50 104 LYS A C 1
ATOM 821 O O . LYS A 1 104 ? -10.474 -10.475 2.645 1.00 82.50 104 LYS A O 1
ATOM 826 N N . LYS A 1 105 ? -9.644 -12.425 1.904 1.00 84.62 105 LYS A N 1
ATOM 827 C CA . LYS A 1 105 ? -10.255 -13.233 2.974 1.00 84.62 105 LYS A CA 1
ATOM 828 C C . LYS A 1 105 ? -9.664 -12.896 4.343 1.00 84.62 105 LYS A C 1
ATOM 830 O O . LYS A 1 105 ? -10.416 -12.845 5.311 1.00 84.62 105 LYS A O 1
ATOM 835 N N . GLN A 1 106 ? -8.353 -12.660 4.426 1.00 86.81 106 GLN A N 1
ATOM 836 C CA . GLN A 1 106 ? -7.701 -12.248 5.674 1.00 86.81 106 GLN A CA 1
ATOM 837 C C . GLN A 1 106 ? -8.141 -10.841 6.103 1.00 86.81 106 GLN A C 1
ATOM 839 O O . GLN A 1 106 ? -8.605 -10.666 7.223 1.00 86.81 106 GLN A O 1
ATOM 844 N N . MET A 1 107 ? -8.096 -9.866 5.193 1.00 84.88 107 MET A N 1
ATOM 845 C CA . MET A 1 107 ? -8.522 -8.482 5.434 1.00 84.88 107 MET A CA 1
ATOM 846 C C . MET A 1 107 ? -9.972 -8.398 5.904 1.00 84.88 107 MET A C 1
ATOM 848 O O . MET A 1 107 ? -10.263 -7.704 6.872 1.00 84.88 107 MET A O 1
ATOM 852 N N . LYS A 1 108 ? -10.871 -9.179 5.286 1.00 84.75 108 LYS A N 1
ATOM 853 C CA . LYS A 1 108 ? -12.280 -9.238 5.690 1.00 84.75 108 LYS A CA 1
ATOM 854 C C . LYS A 1 108 ? -12.452 -9.712 7.137 1.00 84.75 108 LYS A C 1
ATOM 856 O O . LYS A 1 108 ? -13.322 -9.199 7.830 1.00 84.75 108 LYS A O 1
ATOM 861 N N . LYS A 1 109 ? -11.633 -10.663 7.605 1.00 87.50 109 LYS A N 1
ATOM 862 C CA . LYS A 1 109 ? -11.655 -11.120 9.009 1.00 87.50 109 LYS A CA 1
ATOM 863 C C . LYS A 1 109 ? -11.159 -10.046 9.980 1.00 87.50 109 LYS A C 1
ATOM 865 O O . LYS A 1 109 ? -11.599 -10.028 11.119 1.00 87.50 109 LYS A O 1
ATOM 870 N N . LEU A 1 110 ? -10.266 -9.173 9.520 1.00 84.25 110 LEU A N 1
ATOM 871 C CA . LEU A 1 110 ? -9.695 -8.070 10.295 1.00 84.25 110 LEU A CA 1
ATOM 872 C C . LEU A 1 110 ? -10.530 -6.778 10.217 1.00 84.25 110 LEU A C 1
ATOM 874 O O . LEU A 1 110 ? -10.120 -5.765 10.768 1.00 84.25 110 LEU A O 1
ATOM 878 N N . GLY A 1 111 ? -11.669 -6.780 9.512 1.00 84.38 111 GLY A N 1
ATOM 879 C CA . GLY A 1 111 ? -12.483 -5.573 9.311 1.00 84.38 111 GLY A CA 1
ATOM 880 C C . GLY A 1 111 ? -11.836 -4.521 8.400 1.00 84.38 111 GLY A C 1
ATOM 881 O O . GLY A 1 111 ? -12.257 -3.368 8.396 1.00 84.38 111 GLY A O 1
ATOM 882 N N . ILE A 1 112 ? -10.821 -4.905 7.621 1.00 85.38 112 ILE A N 1
ATOM 883 C CA . ILE A 1 112 ? -10.088 -4.014 6.717 1.00 85.38 112 ILE A CA 1
ATOM 884 C C . ILE A 1 112 ? -10.817 -3.953 5.374 1.00 85.38 112 ILE A C 1
ATOM 886 O O . ILE A 1 112 ? -11.121 -4.985 4.765 1.00 85.38 112 ILE A O 1
ATOM 890 N N . THR A 1 113 ? -11.053 -2.740 4.877 1.00 81.62 113 THR A N 1
ATOM 891 C CA . THR A 1 113 ? -11.641 -2.529 3.550 1.00 81.62 113 THR A CA 1
ATOM 892 C C . THR A 1 113 ? -10.540 -2.500 2.497 1.00 81.62 113 THR A C 1
ATOM 894 O O . THR A 1 113 ? -9.595 -1.725 2.598 1.00 81.62 113 THR A O 1
ATOM 897 N N . LEU A 1 114 ? -10.660 -3.337 1.467 1.00 81.75 114 LEU A N 1
ATOM 898 C CA . LEU A 1 114 ? -9.754 -3.341 0.319 1.00 81.75 114 LEU A CA 1
ATOM 899 C C . LEU A 1 114 ? -10.413 -2.616 -0.856 1.00 81.75 114 LEU A C 1
ATOM 901 O O . LEU A 1 114 ? -11.475 -3.034 -1.316 1.00 81.75 114 LEU A O 1
ATOM 905 N N . MET A 1 115 ? -9.756 -1.579 -1.365 1.00 80.06 115 MET A N 1
ATOM 906 C CA . MET A 1 115 ? -10.130 -0.875 -2.588 1.00 80.06 115 MET A CA 1
ATOM 907 C C . MET A 1 115 ? -9.042 -1.100 -3.641 1.00 80.06 115 MET A C 1
ATOM 909 O O . MET A 1 115 ? -7.851 -1.006 -3.345 1.00 80.06 115 MET A O 1
ATOM 913 N N . VAL A 1 116 ? -9.441 -1.407 -4.871 1.00 73.50 116 VAL A N 1
ATOM 914 C CA . VAL A 1 116 ? -8.522 -1.584 -6.002 1.00 73.50 116 VAL A CA 1
ATOM 915 C C . VAL A 1 116 ? -8.964 -0.637 -7.106 1.00 73.50 116 VAL A C 1
ATOM 917 O O . VAL A 1 116 ? -10.161 -0.536 -7.369 1.00 73.50 116 VAL A O 1
ATOM 920 N N . ASN A 1 117 ? -8.019 0.081 -7.709 1.00 71.38 117 ASN A N 1
ATOM 921 C CA . ASN A 1 117 ? -8.311 0.981 -8.821 1.00 71.38 117 ASN A CA 1
ATOM 922 C C . ASN A 1 117 ? -8.935 0.202 -10.000 1.00 71.38 117 ASN A C 1
ATOM 924 O O . ASN A 1 117 ? -8.362 -0.821 -10.399 1.00 71.38 117 ASN A O 1
ATOM 928 N N . PRO A 1 118 ? -10.065 0.665 -10.571 1.00 51.81 118 PRO A N 1
ATOM 929 C CA . PRO A 1 118 ? -10.741 -0.010 -11.672 1.00 51.81 118 PRO A CA 1
ATOM 930 C C . PRO A 1 118 ? -9.910 -0.175 -12.951 1.00 51.81 118 PRO A C 1
ATOM 932 O O . PRO A 1 118 ? -10.166 -1.110 -13.688 1.00 51.81 118 PRO A O 1
ATOM 935 N N . ASP A 1 119 ? -8.850 0.600 -13.206 1.00 52.06 119 ASP A N 1
ATOM 936 C CA . ASP A 1 119 ? -7.960 0.314 -14.355 1.00 52.06 119 ASP A CA 1
ATOM 937 C C . ASP A 1 119 ? -7.203 -1.026 -14.217 1.00 52.06 119 ASP A C 1
ATOM 939 O O . ASP A 1 119 ? -6.697 -1.581 -15.192 1.00 52.06 119 ASP A O 1
ATOM 943 N N . GLY A 1 120 ? -7.141 -1.584 -13.002 1.00 49.16 120 GLY A N 1
ATOM 944 C CA . GLY A 1 120 ? -6.702 -2.954 -12.736 1.00 49.16 120 GLY A CA 1
ATOM 945 C C . GLY A 1 120 ? -7.811 -4.010 -12.874 1.00 49.16 120 GLY A C 1
ATOM 946 O O . GLY A 1 120 ? -7.553 -5.184 -12.594 1.00 49.16 120 GLY A O 1
ATOM 947 N N . GLU A 1 121 ? -9.034 -3.631 -13.278 1.00 42.41 121 GLU A N 1
ATOM 948 C CA . GLU A 1 121 ? -10.214 -4.513 -13.371 1.00 42.41 121 GLU A CA 1
ATOM 949 C C . GLU A 1 121 ? -9.993 -5.723 -14.257 1.00 42.41 121 GLU A C 1
ATOM 951 O O . GLU A 1 121 ? -10.613 -6.759 -14.009 1.00 42.41 121 GLU A O 1
ATOM 956 N N . CYS A 1 122 ? -9.090 -5.628 -15.237 1.00 46.09 122 CYS A N 1
ATOM 957 C CA . CYS A 1 122 ? -8.767 -6.750 -16.099 1.00 46.09 122 CYS A CA 1
ATOM 958 C C . CYS A 1 122 ? -8.497 -8.016 -15.265 1.00 46.09 122 CYS A C 1
ATOM 960 O O . CYS A 1 122 ? -9.112 -9.026 -15.567 1.00 46.09 122 CYS A O 1
ATOM 962 N N . GLU A 1 123 ? -7.730 -7.973 -14.160 1.00 39.84 123 GLU A N 1
ATOM 963 C CA . GLU A 1 123 ? -7.429 -9.157 -13.321 1.00 39.84 123 GLU A CA 1
ATOM 964 C C . GLU A 1 123 ? -8.557 -9.612 -12.373 1.00 39.84 123 GLU A C 1
ATOM 966 O O . GLU A 1 123 ? -8.762 -10.817 -12.194 1.00 39.84 123 GLU A O 1
ATOM 971 N N . ILE A 1 124 ? -9.316 -8.693 -11.763 1.00 40.12 124 IL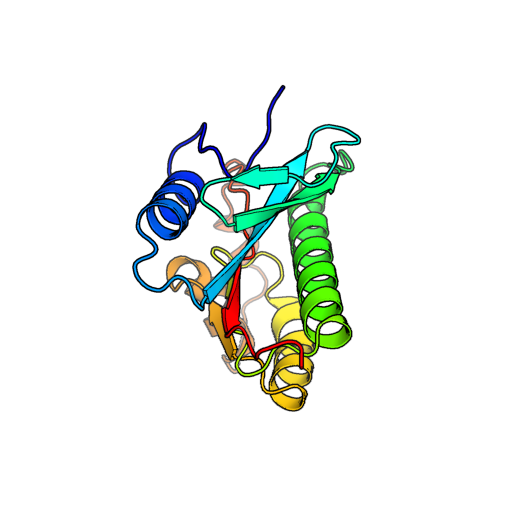E A N 1
ATOM 972 C CA . ILE A 1 124 ? -10.388 -9.051 -10.807 1.00 40.12 124 ILE A CA 1
ATOM 973 C C . ILE A 1 124 ? -11.551 -9.747 -11.528 1.00 40.12 124 ILE A C 1
ATOM 975 O O . ILE A 1 124 ? -12.159 -10.684 -10.994 1.00 40.12 124 ILE A O 1
ATOM 979 N N . ILE A 1 125 ? -11.811 -9.343 -12.773 1.00 37.75 125 ILE A N 1
ATOM 980 C CA . ILE A 1 125 ? -12.801 -9.973 -13.645 1.00 37.75 125 ILE A CA 1
ATOM 981 C C . ILE A 1 125 ? -12.383 -11.419 -13.997 1.00 37.75 125 ILE A C 1
ATOM 983 O O . ILE A 1 125 ? -13.245 -12.292 -14.095 1.00 37.75 125 ILE A O 1
ATOM 987 N N . TRP A 1 126 ? -11.084 -11.742 -14.095 1.00 34.03 126 TRP A N 1
ATOM 988 C CA . TRP A 1 126 ? -10.622 -13.124 -14.329 1.00 34.03 126 TRP A CA 1
ATOM 989 C C . TRP A 1 126 ? -10.788 -14.041 -13.110 1.00 34.03 126 TRP A C 1
ATOM 991 O O . TRP A 1 126 ? -11.212 -15.182 -13.275 1.00 34.03 126 TRP A O 1
ATOM 1001 N N . ALA A 1 127 ? -10.532 -13.560 -11.887 1.00 40.12 127 ALA A N 1
ATOM 1002 C CA . ALA A 1 127 ? -10.678 -14.360 -10.658 1.00 40.12 127 ALA A CA 1
ATOM 1003 C C . ALA A 1 127 ? -12.145 -14.697 -10.298 1.00 40.12 127 ALA A C 1
ATOM 1005 O O . ALA A 1 127 ? -12.402 -15.479 -9.381 1.00 40.12 127 ALA A O 1
ATOM 1006 N N . THR A 1 128 ? -13.105 -14.091 -11.003 1.00 40.97 128 THR A N 1
ATOM 1007 C CA . THR A 1 128 ? -14.553 -14.239 -10.791 1.00 40.97 128 THR A CA 1
ATOM 1008 C C . THR A 1 128 ? -15.300 -14.830 -11.997 1.00 40.97 128 THR A C 1
ATOM 1010 O O . THR A 1 128 ? -16.491 -15.122 -11.884 1.00 40.97 128 THR A O 1
ATOM 1013 N N . ARG A 1 129 ? -14.626 -15.076 -13.134 1.00 37.88 129 ARG A N 1
ATOM 1014 C CA . ARG A 1 129 ? -15.215 -15.712 -14.330 1.00 37.88 129 ARG A CA 1
ATOM 1015 C C . ARG A 1 129 ? -15.062 -17.233 -14.301 1.00 37.88 129 ARG A C 1
ATOM 1017 O O . ARG A 1 129 ? -14.005 -17.763 -13.990 1.00 37.88 129 ARG A O 1
ATOM 1024 N N . GLN A 1 130 ? -16.111 -17.943 -14.724 1.00 42.47 130 GLN A N 1
ATOM 1025 C CA . GLN A 1 130 ? -16.161 -19.415 -14.748 1.00 42.47 130 GLN A CA 1
ATOM 1026 C C . GLN A 1 130 ? -15.206 -20.087 -15.761 1.00 42.47 130 GLN A C 1
ATOM 1028 O O . GLN A 1 130 ? -15.014 -21.297 -15.675 1.00 42.47 130 GLN A O 1
ATOM 1033 N N . LYS A 1 131 ? -14.606 -19.353 -16.714 1.00 40.06 131 LYS A N 1
ATOM 1034 C CA . LYS A 1 131 ? -13.652 -19.894 -17.706 1.00 40.06 131 LYS A CA 1
ATOM 1035 C C . LYS A 1 131 ? -12.573 -18.866 -18.086 1.00 40.06 131 LYS A C 1
ATOM 1037 O O . LYS A 1 131 ? -12.905 -17.902 -18.780 1.00 40.06 131 LYS A O 1
ATOM 1042 N N . PRO A 1 132 ? -11.309 -19.046 -17.662 1.00 45.34 132 PRO A N 1
ATOM 1043 C CA . PRO A 1 132 ? -10.201 -18.214 -18.113 1.00 45.34 132 PRO A CA 1
ATOM 1044 C C . PRO A 1 132 ? -9.399 -18.896 -19.239 1.00 45.34 132 PRO A C 1
ATOM 1046 O O . PRO A 1 132 ? -8.793 -19.944 -19.025 1.00 45.34 132 PRO A O 1
ATOM 1049 N N . ASP A 1 133 ? -9.345 -18.287 -20.429 1.00 41.59 133 ASP A N 1
ATOM 1050 C CA . ASP A 1 133 ? -8.387 -18.672 -21.476 1.00 41.59 133 ASP A CA 1
ATOM 1051 C C . ASP A 1 133 ? -6.999 -18.117 -21.118 1.00 41.59 133 ASP A C 1
ATOM 1053 O O . ASP A 1 133 ? -6.670 -16.957 -21.375 1.00 41.59 133 ASP A O 1
ATOM 1057 N N . PHE A 1 134 ? -6.186 -18.974 -20.503 1.00 39.03 134 PHE A N 1
ATOM 1058 C CA . PHE A 1 134 ? -4.867 -18.696 -19.915 1.00 39.03 134 PHE A CA 1
ATOM 1059 C C . PHE A 1 134 ? -3.858 -17.991 -20.854 1.00 39.03 134 PHE A C 1
ATOM 1061 O O . PHE A 1 134 ? -2.928 -17.336 -20.391 1.00 39.03 134 PHE A O 1
ATOM 1068 N N . MET A 1 135 ? -4.034 -18.089 -22.176 1.00 27.17 135 MET A N 1
ATOM 1069 C CA . MET A 1 135 ? -3.002 -17.740 -23.164 1.00 27.17 135 MET A CA 1
ATOM 1070 C C . MET A 1 135 ? -3.091 -16.310 -23.734 1.00 27.17 135 MET A C 1
ATOM 1072 O O . MET A 1 135 ? -2.151 -15.857 -24.381 1.00 27.17 135 MET A O 1
ATOM 1076 N N . ARG A 1 136 ? -4.182 -15.564 -23.495 1.00 33.69 136 ARG A N 1
ATOM 1077 C CA . ARG A 1 136 ? -4.361 -14.202 -24.054 1.00 33.69 136 ARG A CA 1
ATOM 1078 C C . ARG A 1 136 ? -3.826 -13.066 -23.173 1.00 33.69 136 ARG A C 1
ATOM 1080 O O . ARG A 1 136 ? -3.678 -11.950 -23.659 1.00 33.69 136 ARG A O 1
ATOM 1087 N N . VAL A 1 137 ? -3.508 -13.339 -21.907 1.00 34.09 137 VAL A N 1
ATOM 1088 C CA . VAL A 1 137 ? -3.125 -12.316 -20.912 1.00 34.09 137 VAL A CA 1
ATOM 1089 C C . VAL A 1 137 ? -1.648 -11.921 -21.015 1.00 34.09 137 VAL A C 1
ATOM 1091 O O . VAL A 1 137 ? -1.314 -10.754 -20.834 1.00 34.09 137 VAL A O 1
ATOM 1094 N N . TYR A 1 138 ? -0.767 -12.841 -21.419 1.00 34.97 138 TYR A N 1
ATOM 1095 C CA . TYR A 1 138 ? 0.649 -12.520 -21.644 1.00 34.97 138 TYR A CA 1
ATOM 1096 C C . TYR A 1 138 ? 0.875 -11.569 -22.833 1.00 34.97 138 TYR A C 1
ATOM 1098 O O . TYR A 1 138 ? 1.886 -10.876 -22.869 1.00 34.97 138 TYR A O 1
ATOM 1106 N N . ALA A 1 139 ? -0.065 -11.505 -23.784 1.00 29.78 139 ALA A N 1
ATOM 1107 C CA . ALA A 1 139 ? 0.076 -10.727 -25.017 1.00 29.78 139 ALA A CA 1
ATOM 1108 C C . ALA A 1 139 ? -0.364 -9.254 -24.893 1.00 29.78 139 ALA A C 1
ATOM 1110 O O . ALA A 1 139 ? 0.006 -8.442 -25.735 1.00 29.78 139 ALA A O 1
ATOM 1111 N N . ALA A 1 140 ? -1.120 -8.889 -23.851 1.00 30.94 140 ALA A N 1
ATOM 1112 C CA . ALA A 1 140 ? -1.542 -7.505 -23.600 1.00 30.94 140 ALA A CA 1
ATOM 1113 C C . ALA A 1 140 ? -0.663 -6.791 -22.558 1.00 30.94 140 ALA A C 1
ATOM 1115 O O . ALA A 1 140 ? -1.026 -5.728 -22.059 1.00 30.94 140 ALA A O 1
ATOM 1116 N N . TRP A 1 141 ? 0.483 -7.380 -22.212 1.00 35.97 141 TRP A N 1
ATOM 1117 C CA . TRP A 1 141 ? 1.436 -6.836 -21.256 1.00 35.97 141 TRP A CA 1
ATOM 1118 C C . TRP A 1 141 ? 2.461 -5.986 -22.020 1.00 35.97 141 TRP A C 1
ATOM 1120 O O . TRP A 1 141 ? 3.425 -6.536 -22.558 1.00 35.97 141 TRP A O 1
ATOM 1130 N N . PRO A 1 142 ? 2.342 -4.646 -22.090 1.00 30.52 142 PRO A N 1
ATOM 1131 C CA . PRO A 1 142 ? 3.537 -3.865 -22.302 1.00 30.52 142 PRO A CA 1
ATOM 1132 C C . PRO A 1 142 ? 4.361 -4.034 -21.022 1.00 30.52 142 PRO A C 1
ATOM 1134 O O . PRO A 1 142 ? 4.156 -3.338 -20.031 1.00 30.52 142 PRO A O 1
ATOM 1137 N N . PHE A 1 143 ? 5.337 -4.942 -21.062 1.00 34.53 143 PHE A N 1
ATOM 1138 C CA . PHE A 1 143 ? 6.437 -5.088 -20.096 1.00 34.53 143 PHE A CA 1
ATOM 1139 C C . PHE A 1 143 ? 7.259 -3.788 -19.890 1.00 34.53 143 PHE A C 1
ATOM 1141 O O . PHE A 1 143 ? 8.283 -3.793 -19.215 1.00 34.53 143 PHE A O 1
ATOM 1148 N N . HIS A 1 144 ? 6.818 -2.666 -20.464 1.00 31.14 144 HIS A N 1
ATOM 1149 C CA . HIS A 1 144 ? 7.520 -1.392 -20.551 1.00 31.14 144 HIS A CA 1
ATOM 1150 C C . HIS A 1 144 ? 7.019 -0.306 -19.598 1.00 31.14 144 HIS A C 1
ATOM 1152 O O . HIS A 1 144 ? 7.651 0.744 -19.501 1.00 31.14 144 HIS A O 1
ATOM 1158 N N . LEU A 1 145 ? 5.930 -0.526 -18.863 1.00 33.38 145 LEU A N 1
ATOM 1159 C CA . LEU A 1 145 ? 5.443 0.465 -17.910 1.00 33.38 145 LEU A CA 1
ATOM 1160 C C . LEU A 1 145 ? 5.942 0.126 -16.501 1.00 33.38 145 LEU A C 1
ATOM 1162 O O . LEU A 1 145 ? 5.355 -0.680 -15.782 1.00 33.38 145 LEU A O 1
ATOM 1166 N N . ASN A 1 146 ? 7.036 0.786 -16.110 1.00 34.66 146 ASN A N 1
ATOM 1167 C CA . ASN A 1 146 ? 7.534 0.914 -14.734 1.00 34.66 146 ASN A CA 1
ATOM 1168 C C . ASN A 1 146 ? 6.520 1.663 -13.835 1.00 34.66 146 ASN A C 1
ATOM 1170 O O . ASN A 1 146 ? 6.870 2.639 -13.177 1.00 34.66 146 ASN A O 1
ATOM 1174 N N . LEU A 1 147 ? 5.246 1.258 -13.809 1.00 34.91 147 LEU A N 1
ATOM 1175 C CA . LEU A 1 147 ? 4.270 1.817 -12.880 1.00 34.91 147 LEU A CA 1
ATOM 1176 C C . LEU A 1 147 ? 4.484 1.181 -11.506 1.00 34.91 147 LEU A C 1
ATOM 1178 O O . LEU A 1 147 ? 4.180 0.010 -11.263 1.00 34.91 147 LEU A O 1
ATOM 1182 N N . PHE A 1 148 ? 5.075 1.964 -10.613 1.00 46.91 148 PHE A N 1
ATOM 1183 C CA . PHE A 1 148 ? 5.214 1.640 -9.201 1.00 46.91 148 PHE A CA 1
ATOM 1184 C C . PHE A 1 148 ? 3.964 2.057 -8.432 1.00 46.91 148 PHE A C 1
ATOM 1186 O O . PHE A 1 148 ? 3.237 2.966 -8.832 1.00 46.91 148 PHE A O 1
ATOM 1193 N N . LEU A 1 149 ? 3.684 1.316 -7.360 1.00 53.03 149 LEU A N 1
ATOM 1194 C CA . LEU A 1 149 ? 2.375 1.284 -6.728 1.00 53.03 149 LEU A CA 1
ATOM 1195 C C . LEU A 1 149 ? 2.416 1.748 -5.282 1.00 53.03 149 LEU A C 1
ATOM 1197 O O . LEU A 1 149 ? 2.839 0.993 -4.417 1.00 53.03 149 LEU A O 1
ATOM 1201 N N . PRO A 1 150 ? 1.892 2.929 -4.959 1.00 53.25 150 PRO A N 1
ATOM 1202 C CA . PRO A 1 150 ? 1.666 3.257 -3.568 1.00 53.25 150 PRO A CA 1
ATOM 1203 C C . PRO A 1 150 ? 0.476 2.424 -3.074 1.00 53.25 150 PRO A C 1
ATOM 1205 O O . PRO A 1 150 ? -0.682 2.714 -3.373 1.00 53.25 150 PRO A O 1
ATOM 1208 N N . VAL A 1 151 ? 0.760 1.354 -2.327 1.00 56.28 151 VAL A N 1
ATOM 1209 C CA . VAL A 1 151 ? -0.225 0.805 -1.392 1.00 56.28 151 VAL A CA 1
ATOM 1210 C C . VAL A 1 151 ? -0.434 1.885 -0.347 1.00 56.28 151 VAL A C 1
ATOM 1212 O O . VAL A 1 151 ? 0.506 2.256 0.359 1.00 56.28 151 VAL A O 1
ATOM 1215 N N . MET A 1 152 ? -1.649 2.418 -0.303 1.00 58.78 152 MET A N 1
ATOM 1216 C CA . MET A 1 152 ? -2.012 3.466 0.632 1.00 58.78 152 MET A CA 1
ATOM 1217 C C . MET A 1 152 ? -2.902 2.883 1.714 1.00 58.78 152 MET A C 1
ATOM 1219 O O . MET A 1 152 ? -3.962 2.328 1.420 1.00 58.78 152 MET A O 1
ATOM 1223 N N . VAL A 1 153 ? -2.489 3.035 2.966 1.00 61.97 153 VAL A N 1
ATOM 1224 C CA . VAL A 1 153 ? -3.344 2.718 4.107 1.00 61.97 153 VAL A CA 1
ATOM 1225 C C . VAL A 1 153 ? -3.932 4.008 4.639 1.00 61.97 153 VAL A C 1
ATOM 1227 O O . VAL A 1 153 ? -3.186 4.909 5.009 1.00 61.97 153 VAL A O 1
ATOM 1230 N N . ARG A 1 154 ? -5.260 4.093 4.684 1.00 62.44 154 ARG A N 1
ATOM 1231 C CA . ARG A 1 154 ? -5.980 5.125 5.428 1.00 62.44 154 ARG A CA 1
ATOM 1232 C C . ARG A 1 154 ? -6.435 4.530 6.750 1.00 62.44 154 ARG A C 1
ATOM 1234 O O . ARG A 1 154 ? -7.225 3.589 6.751 1.00 62.44 154 ARG A O 1
ATOM 1241 N N . CYS A 1 155 ? -6.003 5.131 7.848 1.00 59.56 155 CYS A N 1
ATOM 1242 C CA . CYS A 1 155 ? -6.408 4.747 9.197 1.00 59.56 155 CYS A CA 1
ATOM 1243 C C . CYS A 1 155 ? -7.148 5.906 9.864 1.00 59.56 155 CYS A C 1
ATOM 1245 O O . CYS A 1 155 ? -6.747 7.062 9.711 1.00 59.56 155 CYS A O 1
ATOM 1247 N N . GLY A 1 156 ? -8.222 5.618 10.601 1.00 52.16 156 GLY A N 1
ATOM 1248 C CA . GLY A 1 156 ? -8.782 6.580 11.547 1.00 52.16 156 GLY A CA 1
ATOM 1249 C C . GLY A 1 156 ? -7.921 6.609 12.809 1.00 52.16 156 GLY A C 1
ATOM 1250 O O . GLY A 1 156 ? -7.622 5.557 13.369 1.00 52.16 156 GLY A O 1
ATOM 1251 N N . ARG A 1 157 ? -7.497 7.791 13.271 1.00 47.84 157 ARG A N 1
ATOM 1252 C CA . ARG A 1 157 ? -6.926 7.932 14.616 1.00 47.84 157 ARG A CA 1
ATOM 1253 C C . ARG A 1 157 ? -7.999 7.578 15.641 1.00 47.84 157 ARG A C 1
ATOM 1255 O O . ARG A 1 157 ? -8.989 8.297 15.748 1.00 47.84 157 ARG A O 1
ATOM 1262 N N . PHE A 1 158 ? -7.749 6.557 16.452 1.00 46.31 158 PHE A N 1
ATOM 1263 C CA . PHE A 1 158 ? -8.280 6.532 17.810 1.00 46.31 158 PHE A CA 1
ATOM 1264 C C . PHE A 1 158 ? -7.251 7.145 18.756 1.00 46.31 158 PHE A C 1
ATOM 1266 O O . PHE A 1 158 ? -6.042 6.973 18.575 1.00 46.31 158 PHE A O 1
ATOM 1273 N N . HIS A 1 159 ? -7.740 7.930 19.717 1.00 40.44 159 HIS A N 1
ATOM 1274 C CA . HIS A 1 159 ? -6.931 8.470 20.802 1.00 40.44 159 HIS A CA 1
ATOM 1275 C C . HIS A 1 159 ? -6.122 7.334 21.436 1.00 40.44 159 HIS A C 1
ATOM 1277 O O . HIS A 1 159 ? -6.691 6.341 21.887 1.00 40.44 159 HIS A O 1
ATOM 1283 N N . ARG A 1 160 ? -4.793 7.496 21.486 1.00 38.62 160 ARG A N 1
ATOM 1284 C CA . ARG A 1 160 ? -4.019 6.864 22.555 1.00 38.62 160 ARG A CA 1
ATOM 1285 C C . ARG A 1 160 ? -4.584 7.456 23.847 1.00 38.62 160 ARG A C 1
ATOM 1287 O O . ARG A 1 160 ? -4.438 8.660 24.047 1.00 38.62 160 ARG A O 1
ATOM 1294 N N . PHE A 1 161 ? -5.321 6.652 24.607 1.00 34.69 161 PHE A N 1
ATOM 1295 C CA . PHE A 1 161 ? -5.596 6.954 26.009 1.00 34.69 161 PHE A CA 1
ATOM 1296 C C . PHE A 1 161 ? -4.289 6.891 26.799 1.00 34.69 161 PHE A C 1
ATOM 1298 O O . PHE A 1 161 ? -3.431 6.050 26.433 1.00 34.69 161 PHE A O 1
#

InterPro domains:
  IPR015393 Domain of unknown function DUF1972 [PF09314] (4-121)

Sequence (161 aa):
MVQNGIPAKYGGFETFVEKLTAHQSNKNLKYHVACLSNGIQENFNHNDADCFNISNKNIGPANAIYYDLAALKYSLKEIVENRYEGAIIYILACRIGPFIGHYKKQMKKLGITLMVNPDGECEIIWATRQKPDFMRVYAAWPFHLNLFLPVMVRCGRFHRF

Secondary structure (DSSP, 8-state):
--EESSS--SSTHHHHHHHHHHT---TTEEEEEEEEESS----EEETTEEEEEEE----TTHHHHHHHHHHHHHHHHHHHHHT-TT-EEEESS-S-HHHHHHHHHHHHHTTPEEEE-GGGHHHHHHTTSS---TTSSGGG--TT-------EEEEEPPP--